Protein AF-A0A1B0CE63-F1 (afdb_monomer_lite)

Structure (mmCIF, N/CA/C/O backbone):
data_AF-A0A1B0CE63-F1
#
_entry.id   AF-A0A1B0CE63-F1
#
loop_
_atom_site.group_PDB
_atom_site.id
_atom_site.type_symbol
_atom_site.label_atom_id
_atom_site.label_alt_id
_atom_site.label_comp_id
_atom_site.label_asym_id
_atom_site.label_entity_id
_atom_site.label_seq_id
_atom_site.pdbx_PDB_ins_code
_atom_site.Cartn_x
_atom_site.Cartn_y
_atom_site.Cartn_z
_atom_site.occupancy
_atom_site.B_iso_or_equiv
_atom_site.auth_seq_id
_atom_site.auth_comp_id
_atom_site.auth_asym_id
_atom_site.auth_atom_id
_atom_site.pdbx_PDB_model_num
ATOM 1 N N . MET A 1 1 ? 8.764 -15.023 19.364 1.00 35.16 1 MET A N 1
ATOM 2 C CA . MET A 1 1 ? 8.779 -13.625 18.878 1.00 35.16 1 MET A CA 1
ATOM 3 C C . MET A 1 1 ? 7.408 -13.336 18.295 1.00 35.16 1 MET A C 1
ATOM 5 O O . MET A 1 1 ? 7.084 -13.910 17.269 1.00 35.16 1 MET A O 1
ATOM 9 N N . GLY A 1 2 ? 6.565 -12.580 19.003 1.00 41.88 2 GLY A N 1
ATOM 10 C CA . GLY A 1 2 ? 5.243 -12.188 18.495 1.00 41.88 2 GLY A CA 1
ATOM 11 C C . GLY A 1 2 ? 5.337 -10.983 17.550 1.00 41.88 2 GLY A C 1
ATOM 12 O O . GLY A 1 2 ? 6.349 -10.274 17.592 1.00 41.88 2 GLY A O 1
ATOM 13 N N . PRO A 1 3 ? 4.320 -10.739 16.706 1.00 43.16 3 PRO A N 1
ATOM 14 C CA . PRO A 1 3 ? 4.296 -9.579 15.822 1.00 43.16 3 PRO A CA 1
ATOM 15 C C . PRO A 1 3 ? 4.339 -8.289 16.651 1.00 43.16 3 PRO A C 1
ATOM 17 O O . PRO A 1 3 ? 3.613 -8.137 17.636 1.00 43.16 3 PRO A O 1
ATOM 20 N N . ARG A 1 4 ? 5.228 -7.364 16.277 1.00 51.78 4 ARG A N 1
ATOM 21 C CA . ARG A 1 4 ? 5.328 -6.047 16.919 1.00 51.78 4 ARG A CA 1
ATOM 22 C C . ARG A 1 4 ? 4.052 -5.260 16.610 1.00 51.78 4 ARG A C 1
ATOM 24 O O . ARG A 1 4 ? 3.831 -4.889 15.462 1.00 51.78 4 ARG A O 1
ATOM 31 N N . ARG A 1 5 ? 3.225 -5.006 17.629 1.00 55.69 5 ARG A N 1
ATOM 32 C CA . ARG A 1 5 ? 2.081 -4.088 17.526 1.00 55.69 5 ARG A CA 1
ATOM 33 C C . ARG A 1 5 ? 2.615 -2.656 17.405 1.00 55.69 5 ARG A C 1
ATOM 35 O O . ARG A 1 5 ? 3.463 -2.259 18.204 1.00 55.69 5 ARG A O 1
ATOM 42 N N . LEU A 1 6 ? 2.153 -1.905 16.406 1.00 56.84 6 LEU A N 1
ATOM 43 C CA . LEU A 1 6 ? 2.464 -0.479 16.290 1.00 56.84 6 LEU A CA 1
ATOM 44 C C . LEU A 1 6 ? 1.631 0.304 17.322 1.00 56.84 6 LEU A C 1
ATOM 46 O O . LEU A 1 6 ? 0.445 0.005 17.473 1.00 56.84 6 LEU A O 1
ATOM 50 N N . PRO A 1 7 ? 2.219 1.275 18.046 1.00 56.06 7 PRO A N 1
ATOM 51 C CA . PRO A 1 7 ? 1.464 2.094 18.985 1.00 56.06 7 PRO A CA 1
ATOM 52 C C . PRO A 1 7 ? 0.405 2.948 18.268 1.00 56.06 7 PRO A C 1
ATOM 54 O O . PRO A 1 7 ? 0.599 3.390 17.134 1.00 56.06 7 PRO A O 1
ATOM 57 N N . CYS A 1 8 ? -0.724 3.190 18.932 1.00 54.19 8 CYS A N 1
ATOM 58 C CA . CYS A 1 8 ? -1.798 4.038 18.416 1.00 54.19 8 CYS A CA 1
ATOM 59 C C . CYS A 1 8 ? -1.302 5.476 18.185 1.00 54.19 8 CYS A C 1
ATOM 61 O O . CYS A 1 8 ? -0.506 5.988 18.970 1.00 54.19 8 CYS A O 1
ATOM 63 N N . GLY A 1 9 ? -1.782 6.138 17.127 1.00 54.66 9 GLY A N 1
ATOM 64 C CA . GLY A 1 9 ? -1.433 7.538 16.847 1.00 54.66 9 GLY A CA 1
ATOM 65 C C . GLY A 1 9 ? 0.034 7.759 16.456 1.00 54.66 9 GLY A C 1
ATOM 66 O O . GLY A 1 9 ? 0.517 8.890 16.504 1.00 54.66 9 GLY A O 1
ATOM 67 N N . THR A 1 10 ? 0.747 6.693 16.079 1.00 57.81 10 THR A N 1
ATOM 68 C CA . THR A 1 10 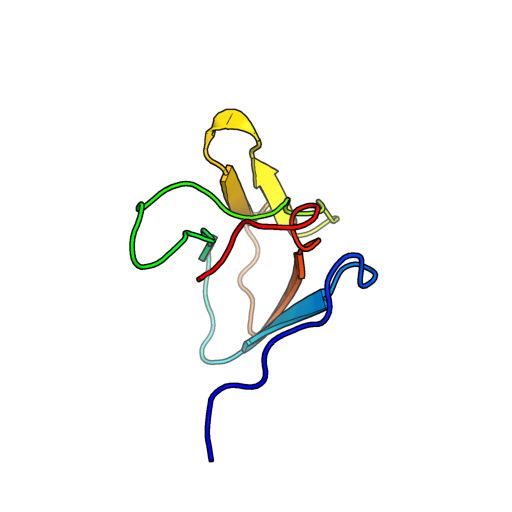? 2.126 6.800 15.591 1.00 57.81 10 THR A CA 1
ATOM 69 C C . THR A 1 10 ? 2.129 7.541 14.249 1.00 57.81 10 THR A C 1
ATOM 71 O O . THR A 1 10 ? 1.247 7.294 13.419 1.00 57.81 10 THR A O 1
ATOM 74 N N . PRO A 1 11 ? 3.100 8.443 14.001 1.00 61.50 11 PRO A N 1
ATOM 75 C CA . PRO A 1 11 ? 3.312 9.010 12.672 1.00 61.50 11 PRO A CA 1
ATOM 76 C C . PRO A 1 11 ? 3.410 7.902 11.618 1.00 61.50 11 PRO A C 1
ATOM 78 O O . PRO A 1 11 ? 3.812 6.783 11.935 1.00 61.50 11 PRO A O 1
ATOM 81 N N . ALA A 1 12 ? 3.023 8.225 10.380 1.00 72.75 12 ALA A N 1
ATOM 82 C CA . ALA A 1 12 ? 2.953 7.274 9.275 1.00 72.75 12 ALA A CA 1
ATOM 83 C C . ALA A 1 12 ? 4.168 6.332 9.261 1.00 72.75 12 ALA A C 1
ATOM 85 O O . ALA A 1 12 ? 5.311 6.775 9.140 1.00 72.75 12 ALA A O 1
ATOM 86 N N . GLY A 1 13 ? 3.901 5.037 9.423 1.00 82.06 13 GLY A N 1
ATOM 87 C CA . GLY A 1 13 ? 4.907 3.999 9.315 1.00 82.06 13 GLY A CA 1
ATOM 88 C C . GLY A 1 13 ? 5.348 3.861 7.866 1.00 82.06 13 GLY A C 1
ATOM 89 O O . GLY A 1 13 ? 4.545 4.005 6.939 1.00 82.06 13 GLY A O 1
ATOM 90 N N . THR A 1 14 ? 6.630 3.574 7.686 1.00 88.50 14 THR A N 1
ATOM 91 C CA . THR A 1 14 ? 7.198 3.272 6.379 1.00 88.50 14 THR A CA 1
ATOM 92 C C . THR A 1 14 ? 7.186 1.765 6.154 1.00 88.50 14 THR A C 1
ATOM 94 O O . THR A 1 14 ? 7.701 1.008 6.978 1.00 88.50 14 THR A O 1
ATOM 97 N N . MET A 1 15 ? 6.623 1.333 5.031 1.00 89.62 15 MET A N 1
ATOM 98 C CA . MET A 1 15 ? 6.734 -0.030 4.521 1.00 89.62 15 MET A CA 1
ATOM 99 C C . MET A 1 15 ? 7.520 -0.015 3.219 1.00 89.62 15 MET A C 1
ATOM 101 O O . MET A 1 15 ? 7.369 0.896 2.411 1.00 89.62 15 MET A O 1
ATOM 105 N N . THR A 1 16 ? 8.299 -1.062 2.992 1.00 92.44 16 THR A N 1
ATOM 106 C CA . THR A 1 16 ? 9.057 -1.230 1.754 1.00 92.44 16 THR A CA 1
ATOM 107 C C . THR A 1 16 ? 8.615 -2.522 1.091 1.00 92.44 16 THR A C 1
ATOM 109 O O . THR A 1 16 ? 8.573 -3.566 1.742 1.00 92.44 16 THR A O 1
ATOM 112 N N . ILE A 1 17 ? 8.269 -2.448 -0.192 1.00 90.88 17 ILE A N 1
ATOM 113 C CA . ILE A 1 17 ? 8.270 -3.628 -1.059 1.00 90.88 17 ILE A CA 1
ATOM 114 C C . ILE A 1 17 ? 9.657 -3.669 -1.687 1.00 90.88 17 ILE A C 1
ATOM 116 O O . ILE A 1 17 ? 10.082 -2.664 -2.254 1.00 90.88 17 ILE A O 1
ATOM 120 N N . ASP A 1 18 ? 10.343 -4.795 -1.550 1.00 92.00 18 ASP A N 1
ATOM 121 C CA . ASP A 1 18 ? 11.692 -5.039 -2.059 1.00 92.00 18 ASP A CA 1
ATOM 122 C C . ASP A 1 18 ? 11.747 -6.473 -2.605 1.00 92.00 18 ASP A C 1
ATOM 124 O O . ASP A 1 18 ? 11.094 -7.364 -2.046 1.00 92.00 18 ASP A O 1
ATOM 128 N N . GLY A 1 19 ? 12.458 -6.690 -3.711 1.00 84.56 19 GLY A N 1
ATOM 129 C CA . GLY A 1 19 ? 12.584 -8.003 -4.344 1.00 84.56 19 GLY A CA 1
ATOM 130 C C . GLY A 1 19 ? 12.927 -7.921 -5.831 1.00 84.56 19 GLY A C 1
ATOM 131 O O . GLY A 1 19 ? 13.591 -6.987 -6.274 1.00 84.56 19 GLY A O 1
ATOM 132 N N . ASP A 1 20 ? 12.468 -8.911 -6.601 1.00 91.38 20 ASP A N 1
ATOM 133 C CA . ASP A 1 20 ? 12.597 -8.902 -8.062 1.00 91.38 20 ASP A CA 1
ATOM 134 C C . ASP A 1 20 ? 11.874 -7.701 -8.685 1.00 91.38 20 ASP A C 1
ATOM 136 O O . ASP A 1 20 ? 10.912 -7.169 -8.127 1.00 91.38 20 ASP A O 1
ATOM 140 N N . THR A 1 21 ? 12.294 -7.318 -9.892 1.00 93.62 21 THR A N 1
ATOM 141 C CA . THR A 1 21 ? 11.669 -6.233 -10.648 1.00 93.62 21 THR A CA 1
ATOM 142 C C . THR A 1 21 ? 10.161 -6.451 -10.809 1.00 93.62 21 THR A C 1
ATOM 144 O O . THR A 1 21 ? 9.711 -7.449 -11.377 1.00 93.62 21 THR A O 1
ATOM 147 N N . PHE A 1 22 ? 9.368 -5.480 -10.361 1.00 92.31 22 PHE A N 1
ATOM 148 C CA . PHE A 1 22 ? 7.915 -5.474 -10.479 1.00 92.31 22 PHE A CA 1
ATOM 149 C C . PHE A 1 22 ? 7.419 -4.228 -11.209 1.00 92.31 22 PHE A C 1
ATOM 151 O O . PHE A 1 22 ? 7.987 -3.142 -11.122 1.00 92.31 22 PHE A O 1
ATOM 158 N N . ARG A 1 23 ? 6.301 -4.392 -11.919 1.00 89.75 23 ARG A N 1
ATOM 159 C CA . ARG A 1 23 ? 5.692 -3.341 -12.749 1.00 89.75 23 ARG A CA 1
ATOM 160 C C . ARG A 1 23 ? 4.439 -2.715 -12.135 1.00 89.75 23 ARG A C 1
ATOM 162 O O . ARG A 1 23 ? 3.788 -1.864 -12.737 1.00 89.75 23 ARG A O 1
ATOM 169 N N . GLY A 1 24 ? 4.036 -3.210 -10.971 1.00 91.56 24 GLY A N 1
ATOM 170 C CA . GLY A 1 24 ? 2.823 -2.776 -10.306 1.00 91.56 24 GLY A CA 1
ATOM 171 C C . GLY A 1 24 ? 2.643 -3.449 -8.961 1.00 91.56 24 GLY A C 1
ATOM 172 O O . GLY A 1 24 ? 3.074 -4.578 -8.742 1.00 91.56 24 GLY A O 1
ATOM 173 N N . PHE A 1 25 ? 1.950 -2.750 -8.074 1.00 93.31 25 PHE A N 1
ATOM 174 C CA . PHE A 1 25 ? 1.508 -3.275 -6.793 1.00 93.31 25 PHE A CA 1
ATOM 175 C C . PHE A 1 25 ? 0.114 -2.746 -6.475 1.00 93.31 25 PHE A C 1
ATOM 177 O O . PHE A 1 25 ? -0.299 -1.684 -6.949 1.00 93.31 25 PHE A O 1
ATOM 184 N N . TYR A 1 26 ? -0.596 -3.502 -5.647 1.00 94.62 26 TYR A N 1
ATOM 185 C CA . TYR A 1 26 ? -1.882 -3.123 -5.089 1.00 94.62 26 TYR A CA 1
ATOM 186 C C . TYR A 1 26 ? -1.936 -3.610 -3.643 1.00 94.62 26 TYR A C 1
ATOM 188 O O . TYR A 1 26 ? -2.115 -4.800 -3.384 1.00 94.62 26 TYR A O 1
ATOM 196 N N . ILE A 1 27 ? -1.724 -2.692 -2.704 1.00 94.38 27 ILE A N 1
ATOM 197 C CA . ILE A 1 27 ? -1.581 -2.992 -1.279 1.00 94.38 27 ILE A CA 1
ATOM 198 C C . ILE A 1 27 ? -2.777 -2.459 -0.513 1.00 94.38 27 ILE A C 1
ATOM 200 O O . ILE A 1 27 ? -3.327 -1.403 -0.816 1.00 94.38 27 ILE A O 1
ATOM 204 N N . ARG A 1 28 ? -3.190 -3.235 0.480 1.00 94.06 28 ARG A N 1
ATOM 205 C CA . ARG A 1 28 ? -4.448 -3.099 1.196 1.00 94.06 28 ARG A CA 1
ATOM 206 C C . ARG A 1 28 ? -4.227 -3.542 2.640 1.00 94.06 28 ARG A C 1
ATOM 208 O O . ARG A 1 28 ? -3.633 -4.593 2.854 1.00 94.06 28 ARG A O 1
ATOM 215 N N . ALA A 1 29 ? -4.688 -2.750 3.604 1.00 90.12 29 ALA A N 1
ATOM 216 C CA . ALA A 1 29 ? -4.558 -3.043 5.033 1.00 90.12 29 ALA A CA 1
ATOM 217 C C . ALA A 1 29 ? -5.949 -3.287 5.625 1.00 90.12 29 ALA A C 1
ATOM 219 O O . ALA A 1 29 ? -6.839 -2.458 5.449 1.00 90.12 29 ALA A O 1
ATOM 220 N N . PHE A 1 30 ? -6.139 -4.438 6.269 1.00 90.25 30 PHE A N 1
ATOM 221 C CA . PHE A 1 30 ? -7.434 -4.903 6.764 1.00 90.25 30 PHE A CA 1
ATOM 222 C C . PHE A 1 30 ? -7.281 -5.548 8.136 1.00 90.25 30 PHE A C 1
ATOM 224 O O . PHE A 1 30 ? -6.265 -6.192 8.400 1.00 90.25 30 PHE A O 1
ATOM 231 N N . ASP A 1 31 ? -8.300 -5.405 8.978 1.00 86.81 31 ASP A N 1
ATOM 232 C CA . ASP A 1 31 ? -8.399 -6.149 10.228 1.00 86.81 31 ASP A CA 1
ATOM 233 C C . ASP A 1 31 ? -8.629 -7.630 9.915 1.00 86.81 31 ASP A C 1
ATOM 235 O O . ASP A 1 31 ? -9.484 -7.989 9.097 1.00 86.81 31 ASP A O 1
ATOM 239 N N . GLU A 1 32 ? -7.858 -8.515 10.543 1.00 84.88 32 GLU A N 1
ATOM 240 C CA . GLU A 1 32 ? -7.947 -9.946 10.257 1.00 84.88 32 GLU A CA 1
ATOM 241 C C . GLU A 1 32 ? -9.281 -10.554 10.708 1.00 84.88 32 GLU A C 1
ATOM 243 O O . GLU A 1 32 ? -9.719 -11.543 10.112 1.00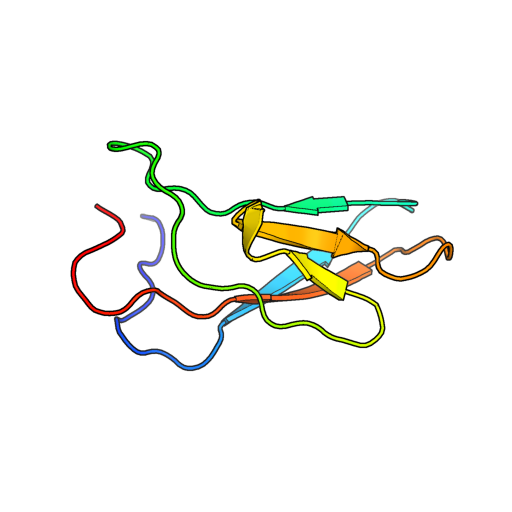 84.88 32 GLU A O 1
ATOM 248 N N . THR A 1 33 ? -9.946 -9.956 11.698 1.00 87.44 33 THR A N 1
ATOM 249 C CA . THR A 1 33 ? -11.205 -10.443 12.268 1.00 87.44 33 THR A CA 1
ATOM 250 C C . THR A 1 33 ? -12.407 -9.846 11.546 1.00 87.44 33 THR A C 1
ATOM 252 O O . THR A 1 33 ? -13.230 -10.592 11.017 1.00 87.44 33 THR A O 1
ATOM 255 N N . THR A 1 34 ? -12.523 -8.515 11.501 1.00 87.69 34 THR A N 1
ATOM 256 C CA . THR A 1 34 ? -13.703 -7.837 10.933 1.00 87.69 34 THR A CA 1
ATOM 257 C C . THR A 1 34 ? -13.648 -7.728 9.415 1.00 87.69 34 THR A C 1
ATOM 259 O O . THR A 1 34 ? -14.679 -7.520 8.780 1.00 87.69 34 THR A O 1
ATOM 262 N N . LYS A 1 35 ? -12.460 -7.906 8.818 1.00 87.94 35 LYS A N 1
ATOM 263 C CA . LYS A 1 35 ? -12.197 -7.662 7.390 1.00 87.94 35 LYS A CA 1
ATOM 264 C C . LYS A 1 35 ? -12.512 -6.227 6.967 1.00 87.94 35 LYS A C 1
ATOM 266 O O . LYS A 1 35 ? -12.716 -5.967 5.781 1.00 87.94 35 LYS A O 1
ATOM 271 N N . GLU A 1 36 ? -12.526 -5.294 7.912 1.00 89.75 36 GLU A N 1
ATOM 272 C CA . GLU A 1 36 ? -12.682 -3.871 7.638 1.00 89.75 36 GLU A CA 1
ATOM 273 C C . GLU A 1 36 ? -11.328 -3.241 7.295 1.00 89.75 36 GLU A C 1
ATOM 275 O O . GLU A 1 36 ? -10.288 -3.697 7.780 1.00 89.75 36 GLU A O 1
ATOM 280 N N . PRO A 1 37 ? -11.307 -2.212 6.434 1.00 88.50 37 PRO A N 1
ATOM 281 C CA . PRO A 1 37 ? -10.077 -1.518 6.083 1.00 88.50 37 PRO A CA 1
ATOM 282 C C . PRO A 1 37 ? -9.473 -0.788 7.289 1.00 88.50 37 PRO A C 1
ATOM 284 O O . PRO A 1 37 ? -10.185 -0.180 8.088 1.00 88.50 37 PRO A O 1
ATOM 287 N N . LEU A 1 38 ? -8.142 -0.807 7.389 1.00 87.75 38 LEU A N 1
ATOM 288 C CA . LEU A 1 38 ? -7.390 -0.187 8.478 1.00 87.75 38 LEU A CA 1
ATOM 289 C C . LEU A 1 38 ? -6.490 0.946 7.993 1.00 87.75 38 LEU A C 1
ATOM 291 O O . LEU A 1 38 ? -5.685 0.787 7.071 1.00 87.75 38 LEU A O 1
ATOM 295 N N . GLY A 1 39 ? -6.555 2.059 8.722 1.00 86.69 39 GLY A N 1
ATOM 296 C CA . GLY A 1 39 ? -5.665 3.198 8.534 1.00 86.69 39 GLY A CA 1
ATOM 297 C C . GLY A 1 39 ? -5.836 3.880 7.181 1.00 86.69 39 GLY A C 1
ATOM 298 O O . GLY A 1 39 ? -6.838 3.702 6.486 1.00 86.69 39 GLY A O 1
ATOM 299 N N . THR A 1 40 ? -4.850 4.691 6.816 1.00 89.25 40 THR A N 1
ATOM 300 C CA . THR A 1 40 ? -4.850 5.435 5.554 1.00 89.25 40 THR A CA 1
ATOM 301 C C . THR A 1 40 ? -3.488 5.375 4.880 1.00 89.25 40 THR A C 1
ATOM 303 O O . THR A 1 40 ? -2.439 5.404 5.523 1.00 89.25 40 THR A O 1
ATOM 306 N N . TRP A 1 41 ? -3.504 5.284 3.552 1.00 93.00 41 TRP A N 1
ATOM 307 C CA . TRP A 1 41 ? -2.296 5.357 2.738 1.00 93.00 41 TRP A CA 1
ATOM 308 C C . TRP A 1 41 ? -2.000 6.806 2.382 1.00 93.00 41 TRP A C 1
ATOM 310 O O . TRP A 1 41 ? -2.897 7.558 2.009 1.00 93.00 41 TRP A O 1
ATOM 320 N N . ASN A 1 42 ? -0.731 7.185 2.446 1.00 92.19 42 ASN A N 1
ATOM 321 C CA . ASN A 1 42 ? -0.275 8.499 2.026 1.00 92.19 42 ASN A CA 1
ATOM 322 C C . ASN A 1 42 ? 0.310 8.378 0.618 1.00 92.19 42 ASN A C 1
ATOM 324 O O . ASN A 1 42 ? 1.172 7.533 0.365 1.00 92.19 42 ASN A O 1
ATOM 328 N N . GLY A 1 43 ? -0.169 9.218 -0.297 1.00 90.75 43 GLY A N 1
ATOM 329 C CA . GLY A 1 43 ? 0.367 9.282 -1.651 1.00 90.75 43 GLY A CA 1
ATOM 330 C C . GLY A 1 43 ? 1.794 9.835 -1.687 1.00 90.75 43 GLY A C 1
ATOM 331 O O . GLY A 1 43 ? 2.214 10.603 -0.821 1.00 90.75 43 GLY A O 1
ATOM 332 N N . SER A 1 44 ? 2.527 9.461 -2.727 1.00 89.88 44 SER A N 1
ATOM 333 C CA . SER A 1 44 ? 3.837 9.995 -3.091 1.00 89.88 44 SER A CA 1
ATOM 334 C C . SER A 1 44 ? 3.914 10.133 -4.617 1.00 89.88 44 SER A C 1
ATOM 336 O O . SER A 1 44 ? 2.937 9.899 -5.327 1.00 89.88 44 SER A O 1
ATOM 338 N N . THR A 1 45 ? 5.068 10.515 -5.157 1.00 90.06 45 THR A N 1
ATOM 339 C CA . THR A 1 45 ? 5.272 10.572 -6.613 1.00 90.06 45 THR A CA 1
ATOM 340 C C . THR A 1 45 ? 5.080 9.212 -7.290 1.00 90.06 45 THR A C 1
ATOM 342 O O . THR A 1 45 ? 4.470 9.157 -8.357 1.00 90.06 45 THR A O 1
ATOM 345 N N . SER A 1 46 ? 5.535 8.123 -6.661 1.00 90.44 46 SER A N 1
ATOM 346 C CA . SER A 1 46 ? 5.455 6.751 -7.188 1.00 90.44 46 SER A CA 1
ATOM 347 C C . SER A 1 46 ? 4.253 5.951 -6.673 1.00 90.44 46 SER A C 1
ATOM 349 O O . SER A 1 46 ? 3.939 4.889 -7.218 1.00 90.44 46 SER A O 1
ATOM 351 N N . VAL A 1 47 ? 3.556 6.458 -5.650 1.00 94.00 47 VAL A N 1
ATOM 352 C CA . VAL A 1 47 ? 2.450 5.773 -4.970 1.00 94.00 47 VAL A CA 1
ATOM 353 C C . VAL A 1 47 ? 1.187 6.623 -5.012 1.00 94.00 47 VAL A C 1
ATOM 355 O O . VAL A 1 47 ? 1.127 7.730 -4.486 1.00 94.00 47 VAL A O 1
ATOM 358 N N . ARG A 1 48 ? 0.120 6.061 -5.561 1.00 95.38 48 ARG A N 1
ATOM 359 C CA . ARG A 1 48 ? -1.225 6.615 -5.522 1.00 95.38 48 ARG A CA 1
ATOM 360 C C . ARG A 1 48 ? -2.017 5.971 -4.389 1.00 95.38 48 ARG A C 1
ATOM 362 O O . ARG A 1 48 ? -2.293 4.771 -4.425 1.00 95.38 48 ARG A O 1
ATOM 369 N N . ALA A 1 49 ? -2.431 6.784 -3.422 1.00 94.88 49 ALA A N 1
ATOM 370 C CA . ALA A 1 49 ? -3.441 6.396 -2.445 1.00 94.88 49 ALA A CA 1
ATOM 371 C C . ALA A 1 49 ? -4.837 6.425 -3.091 1.00 94.88 49 ALA A C 1
ATOM 373 O O . ALA A 1 49 ? -5.166 7.332 -3.861 1.00 94.88 49 ALA A O 1
ATOM 374 N N . MET A 1 50 ? -5.652 5.415 -2.803 1.00 93.62 50 MET A N 1
ATOM 375 C CA . MET A 1 50 ? -7.022 5.290 -3.287 1.00 93.62 50 MET A CA 1
ATOM 376 C C . MET A 1 50 ? -7.983 5.104 -2.121 1.00 93.62 50 MET A C 1
ATOM 378 O O . MET A 1 50 ? -8.230 3.978 -1.687 1.00 93.62 50 MET A O 1
ATOM 382 N N . ASP A 1 51 ? -8.584 6.205 -1.673 1.00 88.19 51 ASP A N 1
ATOM 383 C CA . ASP A 1 51 ? -9.483 6.211 -0.513 1.00 88.19 51 ASP A CA 1
ATOM 384 C C . ASP A 1 51 ? -10.706 5.310 -0.718 1.00 88.19 51 ASP A C 1
ATOM 386 O O . ASP A 1 51 ? -11.061 4.536 0.162 1.00 88.19 51 ASP A O 1
ATOM 390 N N . ARG A 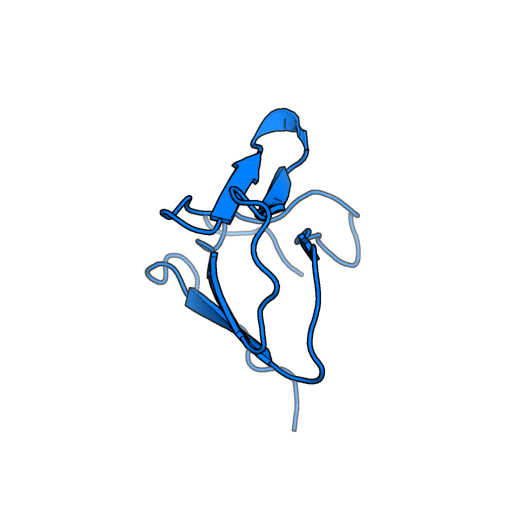1 52 ? -11.304 5.316 -1.921 1.00 88.81 52 ARG A N 1
ATOM 391 C CA . ARG A 1 52 ? -12.483 4.480 -2.233 1.00 88.81 52 ARG A CA 1
ATOM 392 C C . ARG A 1 52 ? -12.223 2.977 -2.123 1.00 88.81 52 ARG A C 1
ATOM 394 O O . ARG A 1 52 ? -13.162 2.218 -1.910 1.00 88.81 52 ARG A O 1
ATOM 401 N N . CYS A 1 53 ? -10.977 2.553 -2.312 1.00 87.94 53 CYS A N 1
ATOM 402 C CA . CYS A 1 53 ? -10.587 1.144 -2.305 1.00 87.94 53 CYS A CA 1
ATOM 403 C C . CYS A 1 53 ? -9.728 0.774 -1.087 1.00 87.94 53 CYS A C 1
ATOM 405 O O . CYS A 1 53 ? -9.311 -0.382 -0.981 1.00 87.94 53 CYS A O 1
ATOM 407 N N . PHE A 1 54 ? -9.446 1.743 -0.205 1.00 91.62 54 PHE A N 1
ATOM 408 C CA . PHE A 1 54 ? -8.549 1.619 0.947 1.00 91.62 54 PHE A CA 1
ATOM 409 C C . PHE A 1 54 ? -7.188 1.011 0.574 1.00 91.62 54 PHE A C 1
ATOM 411 O O . PHE A 1 54 ? -6.662 0.122 1.252 1.00 91.62 54 PHE A O 1
ATOM 418 N N . ALA A 1 55 ? -6.641 1.462 -0.558 1.00 94.50 55 ALA A N 1
ATOM 419 C CA . ALA A 1 55 ? -5.492 0.836 -1.199 1.00 94.50 55 ALA A CA 1
ATOM 420 C C . ALA A 1 55 ? -4.390 1.835 -1.565 1.00 94.50 55 ALA A C 1
ATOM 422 O O . ALA A 1 55 ? -4.660 3.007 -1.826 1.00 94.50 55 ALA A O 1
ATOM 423 N N . ALA A 1 56 ? -3.158 1.339 -1.649 1.00 95.31 56 ALA A N 1
ATOM 424 C CA . ALA A 1 56 ? -2.031 2.007 -2.285 1.00 95.31 56 ALA A CA 1
ATOM 425 C C . ALA A 1 56 ? -1.635 1.245 -3.548 1.00 95.31 56 ALA A C 1
ATOM 427 O O . ALA A 1 56 ? -1.554 0.016 -3.547 1.00 95.31 56 ALA A O 1
ATOM 428 N N . MET A 1 57 ? -1.371 1.971 -4.626 1.00 95.19 57 MET A N 1
ATOM 429 C CA . MET A 1 57 ? -0.922 1.379 -5.883 1.00 95.19 57 MET A CA 1
ATOM 430 C C . MET A 1 57 ? 0.070 2.270 -6.606 1.00 95.19 57 MET A C 1
ATOM 432 O O . MET A 1 57 ? 0.253 3.431 -6.254 1.00 95.19 57 MET A O 1
ATOM 436 N N . GLN A 1 58 ? 0.728 1.711 -7.612 1.00 94.44 58 GLN A N 1
ATOM 437 C CA . GLN A 1 58 ? 1.702 2.444 -8.401 1.00 94.44 58 GLN A CA 1
ATOM 438 C C . GLN A 1 58 ? 1.054 3.618 -9.154 1.00 94.44 58 GLN A C 1
ATOM 440 O O . GLN A 1 58 ? -0.059 3.505 -9.673 1.00 94.44 58 GLN A O 1
ATOM 445 N N . ASN A 1 59 ? 1.757 4.751 -9.195 1.00 94.19 59 ASN A N 1
ATOM 446 C CA . ASN A 1 59 ? 1.299 5.979 -9.855 1.00 94.19 59 ASN A CA 1
ATOM 447 C C . ASN A 1 59 ? 1.964 6.238 -11.222 1.00 94.19 59 ASN A C 1
ATOM 449 O O . ASN A 1 59 ? 1.526 7.104 -11.974 1.00 94.19 59 ASN A O 1
ATOM 453 N N . ASP A 1 60 ? 3.011 5.487 -11.548 1.00 90.94 60 ASP A N 1
ATOM 454 C CA . ASP A 1 60 ? 3.773 5.588 -12.793 1.00 90.94 60 ASP A CA 1
ATOM 455 C C . ASP A 1 60 ? 3.813 4.235 -13.533 1.00 90.94 60 ASP A C 1
ATOM 457 O O . ASP A 1 60 ? 3.193 3.266 -13.101 1.00 90.94 60 ASP A O 1
ATOM 461 N N . ARG A 1 61 ? 4.486 4.170 -14.688 1.00 88.00 61 ARG A N 1
ATOM 462 C CA . ARG A 1 61 ? 4.607 2.946 -15.511 1.00 88.00 61 ARG A CA 1
ATOM 463 C C . ARG A 1 61 ? 6.009 2.335 -15.492 1.00 88.00 61 ARG A C 1
ATOM 465 O O . ARG A 1 61 ? 6.283 1.455 -16.308 1.00 88.00 61 ARG A O 1
ATOM 472 N N . GLU A 1 62 ? 6.873 2.834 -14.619 1.00 92.06 62 GLU A N 1
ATOM 473 C CA . GLU A 1 62 ? 8.270 2.423 -14.533 1.00 92.06 62 GLU A CA 1
ATOM 474 C C . GLU A 1 62 ? 8.366 1.100 -13.776 1.00 92.06 62 GLU A C 1
ATOM 476 O O . GLU A 1 62 ? 7.676 0.892 -12.774 1.00 92.06 62 GLU A O 1
ATOM 481 N N . ASP A 1 63 ? 9.244 0.218 -14.229 1.00 93.69 63 ASP A N 1
ATOM 482 C CA . ASP A 1 63 ? 9.602 -0.960 -13.453 1.00 93.69 63 ASP A CA 1
ATOM 483 C C . ASP A 1 63 ? 10.338 -0.530 -12.170 1.00 93.69 63 ASP A C 1
ATOM 485 O O . ASP A 1 63 ? 11.043 0.484 -12.145 1.00 93.69 63 ASP A O 1
ATOM 489 N N . LYS A 1 64 ? 10.143 -1.272 -11.078 1.00 91.62 64 LYS A N 1
ATOM 490 C CA . LYS A 1 64 ? 10.723 -0.966 -9.765 1.00 91.62 64 LYS A CA 1
ATOM 491 C C . LYS A 1 64 ? 11.348 -2.208 -9.155 1.00 91.62 64 LYS A C 1
ATOM 493 O O . LYS A 1 64 ? 10.791 -3.293 -9.253 1.00 91.62 64 LYS A O 1
ATOM 498 N N . GLU A 1 65 ? 12.477 -2.025 -8.486 1.00 94.56 65 GLU A N 1
ATOM 499 C CA . GLU A 1 65 ? 13.092 -3.046 -7.623 1.00 94.56 65 GLU A CA 1
ATOM 500 C C . GLU A 1 65 ? 12.663 -2.850 -6.163 1.00 94.56 65 GLU A C 1
ATOM 502 O O . GLU A 1 65 ? 12.503 -3.809 -5.411 1.00 94.56 65 GLU A O 1
ATOM 507 N N . SER A 1 66 ? 12.390 -1.598 -5.778 1.00 93.31 66 SER A N 1
ATOM 508 C CA . SER A 1 66 ? 11.811 -1.266 -4.482 1.00 93.31 66 SER A CA 1
ATOM 509 C C . SER A 1 66 ? 10.853 -0.076 -4.549 1.00 93.31 66 SER A C 1
ATOM 511 O O . SER A 1 66 ? 10.931 0.787 -5.430 1.00 93.31 66 SER A O 1
ATOM 513 N N . VAL A 1 67 ? 9.907 -0.025 -3.610 1.00 94.06 67 VAL A N 1
ATOM 514 C CA . VAL A 1 67 ? 9.032 1.137 -3.414 1.00 94.06 67 VAL A CA 1
ATOM 515 C C . VAL A 1 67 ? 8.744 1.350 -1.935 1.00 94.06 67 VAL A C 1
ATOM 517 O O . VAL A 1 67 ? 8.427 0.414 -1.199 1.00 94.06 67 VAL A O 1
ATOM 520 N N . GLU A 1 68 ? 8.837 2.610 -1.516 1.00 94.12 68 GLU A N 1
ATOM 521 C CA . GLU A 1 68 ? 8.460 3.048 -0.179 1.00 94.12 68 GLU A CA 1
ATOM 522 C C . GLU A 1 68 ? 6.972 3.425 -0.139 1.00 94.12 68 GLU A C 1
ATOM 524 O O . GLU A 1 68 ? 6.492 4.236 -0.934 1.00 94.12 68 GLU A O 1
ATOM 529 N N . LEU A 1 69 ? 6.247 2.859 0.821 1.00 93.50 69 LEU A N 1
ATOM 530 C CA . LEU A 1 69 ? 4.844 3.117 1.108 1.00 93.50 69 LEU A CA 1
ATOM 531 C C . LEU A 1 69 ? 4.724 3.748 2.493 1.00 93.50 69 LEU A C 1
ATOM 533 O O . LEU A 1 69 ? 5.369 3.313 3.444 1.00 93.50 69 LEU A O 1
ATOM 537 N N . LYS A 1 70 ? 3.848 4.743 2.622 1.00 93.25 70 LYS A N 1
ATOM 538 C CA . LYS A 1 70 ? 3.581 5.415 3.896 1.00 93.25 70 LYS A CA 1
ATOM 539 C C . LYS A 1 70 ? 2.162 5.124 4.352 1.00 93.25 70 LYS A C 1
ATOM 541 O O . LYS A 1 70 ? 1.207 5.522 3.682 1.00 93.25 70 LYS A O 1
ATOM 546 N N . TRP A 1 71 ? 2.016 4.478 5.501 1.00 91.25 71 TRP A N 1
ATOM 547 C CA . TRP A 1 71 ? 0.720 4.111 6.070 1.00 91.25 71 TRP A CA 1
ATOM 548 C C . TRP A 1 71 ? 0.542 4.704 7.462 1.00 91.25 71 TRP A C 1
ATOM 550 O O . TRP A 1 71 ? 1.379 4.523 8.345 1.00 91.25 71 TRP A O 1
ATOM 560 N N . SER A 1 72 ? -0.567 5.399 7.665 1.00 87.69 72 SER A N 1
ATOM 561 C CA . SER A 1 72 ? -0.947 5.964 8.955 1.00 87.69 72 SER A CA 1
ATOM 562 C C . SER A 1 72 ? -1.873 4.998 9.681 1.00 87.69 72 SER A C 1
ATOM 564 O O . SER A 1 72 ? -2.888 4.574 9.121 1.00 87.69 72 SER A O 1
ATOM 566 N N . SER A 1 73 ? -1.549 4.670 10.936 1.00 81.19 73 SER A N 1
ATOM 567 C CA . SER A 1 73 ? -2.411 3.816 11.755 1.00 81.19 73 SER A CA 1
ATOM 568 C C . SER A 1 73 ? -3.776 4.473 11.972 1.00 81.19 73 SER A C 1
ATOM 570 O O . SER A 1 73 ? -3.824 5.694 12.157 1.00 81.19 73 SER A O 1
ATOM 572 N N . PRO A 1 74 ? -4.877 3.704 12.018 1.00 77.94 74 PRO A N 1
ATOM 573 C CA . PRO A 1 74 ? -6.170 4.257 12.400 1.00 77.94 74 PRO A CA 1
ATOM 574 C C . PRO A 1 74 ? -6.122 4.823 13.830 1.00 77.94 74 PRO A C 1
ATOM 576 O O . PRO A 1 74 ? -5.305 4.407 14.656 1.00 77.94 74 PRO A O 1
ATOM 579 N N . LEU A 1 75 ? -7.005 5.783 14.120 1.00 68.19 75 LEU A N 1
ATOM 580 C CA . LEU A 1 75 ? -7.251 6.241 15.491 1.00 68.19 75 LEU A CA 1
ATOM 581 C C . LEU A 1 75 ? -7.801 5.067 16.328 1.00 68.19 75 LEU A C 1
ATOM 583 O O . LEU A 1 75 ? -8.358 4.126 15.765 1.00 68.19 75 LEU A O 1
ATOM 587 N N . GLU A 1 76 ? -7.571 5.107 17.643 1.00 61.88 76 GLU A N 1
ATOM 588 C CA . GLU A 1 76 ? -7.736 4.001 18.605 1.00 61.88 76 GLU A CA 1
ATOM 589 C C . GLU A 1 76 ? -8.857 2.981 18.308 1.00 61.88 76 GLU A C 1
ATOM 591 O O . GLU A 1 76 ? -9.992 3.342 18.006 1.00 61.88 76 GLU A O 1
ATOM 596 N N . GLY A 1 77 ? -8.550 1.690 18.501 1.00 55.50 77 GLY A N 1
ATOM 597 C CA . GLY A 1 77 ? -9.546 0.610 18.571 1.00 55.50 77 GLY A CA 1
ATOM 598 C C . GLY A 1 77 ? -9.703 -0.267 17.324 1.00 55.50 77 GLY A C 1
ATOM 599 O O . GLY A 1 77 ? -10.432 -1.254 17.392 1.00 55.50 77 GLY A O 1
ATOM 600 N N . ASN A 1 78 ? -9.002 0.032 16.227 1.00 53.31 78 ASN A N 1
ATOM 601 C CA . ASN A 1 78 ? -9.094 -0.719 14.970 1.00 53.31 78 ASN A CA 1
ATOM 602 C C . ASN A 1 78 ? -7.789 -1.484 14.671 1.00 53.31 78 ASN A C 1
ATOM 604 O O . ASN A 1 78 ? -6.745 -0.872 14.447 1.00 53.31 78 ASN A O 1
ATOM 608 N N . GLY A 1 79 ? -7.864 -2.820 14.686 1.00 51.06 79 GLY A N 1
ATOM 609 C CA . GLY A 1 79 ? -6.734 -3.755 14.614 1.00 51.06 79 GLY A CA 1
ATOM 610 C C . GL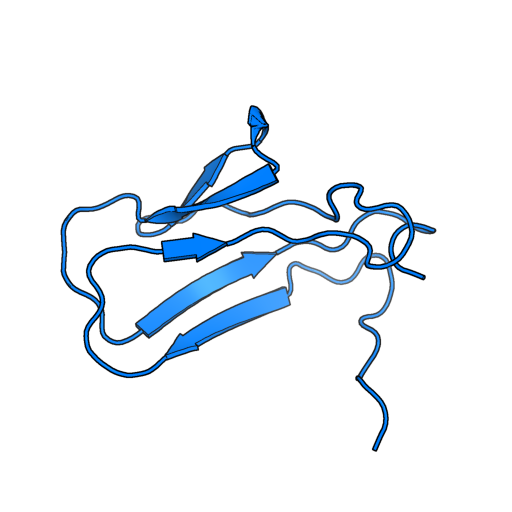Y A 1 79 ? -6.644 -4.626 15.873 1.00 51.06 79 GLY A C 1
ATOM 611 O O . GLY A 1 79 ? -5.895 -4.288 16.794 1.00 51.06 79 GLY A O 1
ATOM 612 N N . LYS A 1 80 ? -7.431 -5.707 15.957 1.00 43.88 80 LYS A N 1
ATOM 613 C CA . LYS A 1 80 ? -7.405 -6.635 17.110 1.00 43.88 80 LYS A CA 1
ATOM 614 C C . LYS A 1 80 ? 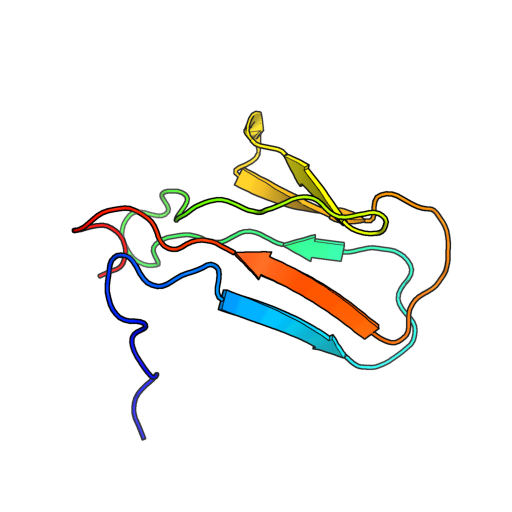-6.358 -7.739 16.975 1.00 43.88 80 LYS A C 1
ATOM 616 O O . LYS A 1 80 ? -6.426 -8.476 15.974 1.00 43.88 80 LYS A O 1
#

Foldseek 3Di:
DDDDDDDAQDFWDKDKDADPKDQKDKDFAAAPPPRHGWFFWDDDPQWDTDPVRNIIMGPDRDIDRMDITTTHG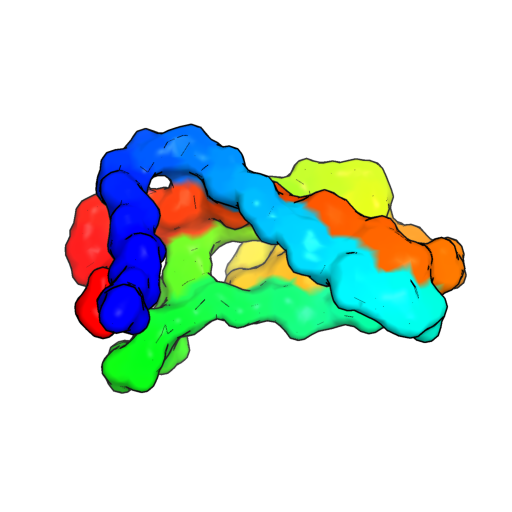DHPDGHD

pLDDT: mean 82.49, std 16.14, range [35.16, 95.38]

Organism: Lutzomyia longipalpis (NCBI:txid7200)

Radius of gyration: 13.37 Å; chains: 1; bounding box: 27×24×34 Å

Secondary structure (DSSP, 8-state):
----PPPTT---EEEEEEEEEES--EEE-B-TTT--B-SEEEP-SSEEEEGGGTEEEESS---EEEEEEEEEPPSTT---

InterPro domains:
  IPR002861 Reeler domain [PF02014] (17-78)
  IPR042307 Reeler domain superfamily [G3DSA:2.60.40.4060] (11-80)

Sequence (80 aa):
MGPRRLPCGTPAGTMTIDGDTFRGFYIRAFDETTKEPLGTWNGSTSVRAMDRCFAAMQNDREDKESVELKWSSPLEGNGK